Protein AF-A0AAU2CYE9-F1 (afdb_monomer)

Sequence (114 aa):
MYDAELMAVATGAAGTLVAAIATSGAERMRLKVAHFFRRATQDQQRAAAQAVDDTAARLTSPSPEAQALAATAWAQLIAQYFAEHRDAMSEVDELAVPAAPASKAWNQHNTASR

Radius of gyration: 16.29 Å; Cα contacts (8 Å, |Δi|>4): 94; chains: 1; bounding box: 56×28×44 Å

Foldseek 3Di:
DVLVVLLVLLLVLLLLLLVCCLVPPLPVLLVLQCVLCVVPDPVLNVLSNVLSVQSRVCSVVDDPVSSVVSSVSRSVSSSVVCVVVVVSSVVSCSSRDPPDPPDDDDPDPDDDDD

Secondary structure (DSSP, 8-state):
-HHHHHHHHHHHHHHHHHHHHHHH-HHHHHHHHHHHGGGS-HHHHHHHHHHHHHHHHHTTS--HHHHHHHHHHHHHHHHHHHHH-GGGGGGGGGTS-----S------------

Structure (mmCIF, N/CA/C/O backbone):
data_AF-A0AAU2CYE9-F1
#
_entry.id   AF-A0AAU2CYE9-F1
#
loop_
_atom_site.group_PDB
_atom_site.id
_atom_site.type_symbol
_atom_site.label_atom_id
_atom_site.label_alt_id
_atom_site.label_comp_id
_atom_site.label_asym_id
_atom_site.label_entity_id
_atom_site.label_seq_id
_atom_site.pdbx_PDB_ins_code
_atom_site.Cartn_x
_atom_site.Cartn_y
_atom_site.Cartn_z
_atom_site.occupancy
_atom_site.B_iso_or_equiv
_atom_site.auth_seq_id
_atom_site.auth_comp_id
_atom_site.auth_asym_id
_atom_site.auth_atom_id
_atom_site.pdbx_PDB_model_num
ATOM 1 N N . MET A 1 1 ? -3.907 -16.397 16.646 1.00 58.84 1 MET A N 1
ATOM 2 C CA . MET A 1 1 ? -4.134 -16.827 15.247 1.00 58.84 1 MET A CA 1
ATOM 3 C C . MET A 1 1 ? -4.455 -15.635 14.344 1.00 58.84 1 MET A C 1
ATOM 5 O O . MET A 1 1 ? -3.888 -15.573 13.266 1.00 58.84 1 MET A O 1
ATOM 9 N N . TYR A 1 2 ? -5.250 -14.662 14.813 1.00 64.19 2 TYR A N 1
ATOM 10 C CA . TYR A 1 2 ? -5.611 -13.450 14.060 1.00 64.19 2 TYR A CA 1
ATOM 11 C C . TYR A 1 2 ? -4.431 -12.582 13.576 1.00 64.19 2 TYR A C 1
ATOM 13 O O . TYR A 1 2 ? -4.428 -12.197 12.415 1.00 64.19 2 TYR A O 1
ATOM 21 N N . ASP A 1 3 ? -3.401 -12.333 14.394 1.00 79.38 3 ASP A N 1
ATOM 22 C CA . ASP A 1 3 ? -2.221 -11.564 13.944 1.00 79.38 3 ASP A CA 1
ATOM 23 C C . ASP A 1 3 ? -1.438 -12.240 12.812 1.00 79.38 3 ASP A C 1
ATOM 25 O O . ASP A 1 3 ? -0.919 -11.571 11.925 1.00 79.38 3 ASP A O 1
ATOM 29 N N . ALA A 1 4 ? -1.362 -13.573 12.817 1.00 82.31 4 ALA A N 1
ATOM 30 C CA . ALA A 1 4 ? -0.622 -14.318 11.801 1.00 82.31 4 ALA A CA 1
ATOM 31 C C . ALA A 1 4 ? -1.336 -14.291 10.442 1.00 82.31 4 ALA A C 1
ATOM 33 O O . ALA A 1 4 ? -0.685 -14.143 9.412 1.00 82.31 4 ALA A O 1
ATOM 34 N N . GLU A 1 5 ? -2.666 -14.401 10.444 1.00 85.00 5 GLU A N 1
ATOM 35 C CA . GLU A 1 5 ? -3.494 -14.267 9.241 1.00 85.00 5 GLU A CA 1
ATOM 36 C C . GLU A 1 5 ? -3.394 -12.852 8.664 1.00 85.00 5 GLU A C 1
ATOM 38 O O . GLU A 1 5 ? -3.110 -12.679 7.481 1.00 85.00 5 GLU A O 1
ATOM 43 N N . LEU A 1 6 ? -3.523 -11.842 9.524 1.00 85.19 6 LEU A N 1
ATOM 44 C CA . LEU A 1 6 ? -3.420 -10.440 9.142 1.00 85.19 6 LEU A CA 1
ATOM 45 C C . LEU A 1 6 ? -2.042 -10.121 8.544 1.00 85.19 6 LEU A C 1
ATOM 47 O O . LEU A 1 6 ? -1.960 -9.526 7.469 1.00 85.19 6 LEU A O 1
ATOM 51 N N . MET A 1 7 ? -0.959 -10.582 9.176 1.00 86.81 7 MET A N 1
ATOM 52 C CA . MET A 1 7 ? 0.398 -10.405 8.651 1.00 86.81 7 MET A CA 1
ATOM 53 C C . MET A 1 7 ? 0.633 -11.174 7.348 1.00 86.81 7 MET A C 1
ATOM 55 O O . MET A 1 7 ? 1.358 -10.681 6.484 1.00 86.81 7 MET A O 1
ATOM 59 N N . ALA A 1 8 ? 0.021 -12.346 7.157 1.00 88.12 8 ALA A N 1
ATOM 60 C CA . ALA A 1 8 ? 0.128 -13.094 5.906 1.00 88.12 8 ALA A CA 1
ATOM 61 C C . ALA A 1 8 ? -0.554 -12.351 4.745 1.00 88.12 8 ALA A C 1
ATOM 63 O O . ALA A 1 8 ? 0.062 -12.166 3.692 1.00 88.12 8 ALA A O 1
ATOM 64 N N . VAL A 1 9 ? -1.779 -11.858 4.961 1.00 86.31 9 VAL A N 1
ATOM 65 C CA . VAL A 1 9 ? -2.514 -11.046 3.975 1.00 86.31 9 VAL A CA 1
ATOM 66 C C . VAL A 1 9 ? -1.748 -9.758 3.666 1.00 86.31 9 VAL A C 1
ATOM 68 O O . VAL A 1 9 ? -1.511 -9.444 2.499 1.00 86.31 9 VAL A O 1
ATOM 71 N N . ALA A 1 10 ? -1.282 -9.046 4.697 1.00 88.31 10 ALA A N 1
ATOM 72 C CA . ALA A 1 10 ? -0.517 -7.814 4.532 1.00 88.31 10 ALA A CA 1
ATOM 73 C C . ALA A 1 10 ? 0.795 -8.035 3.760 1.00 88.31 10 ALA A C 1
ATOM 75 O O . ALA A 1 10 ? 1.150 -7.226 2.905 1.00 88.31 10 ALA A O 1
ATOM 76 N N . THR A 1 11 ? 1.491 -9.147 4.009 1.00 88.94 11 THR A N 1
ATOM 77 C CA . THR A 1 11 ? 2.740 -9.496 3.313 1.00 88.94 11 THR A CA 1
ATOM 78 C C . THR A 1 11 ? 2.505 -9.783 1.830 1.00 88.94 11 THR A C 1
ATOM 80 O O . THR A 1 11 ? 3.240 -9.276 0.979 1.00 88.94 11 THR A O 1
ATOM 83 N N . GLY A 1 12 ? 1.458 -10.549 1.498 1.00 88.06 12 GLY A N 1
ATOM 84 C CA . GLY A 1 12 ? 1.082 -10.819 0.106 1.00 88.06 12 GLY A CA 1
ATOM 85 C C . GLY A 1 12 ? 0.700 -9.544 -0.655 1.00 88.06 12 GLY A C 1
ATOM 86 O O . GLY A 1 12 ? 1.172 -9.304 -1.773 1.00 88.06 12 GLY A O 1
ATOM 87 N N . ALA A 1 13 ? -0.091 -8.682 -0.013 1.00 88.88 13 ALA A N 1
ATOM 88 C CA . ALA A 1 13 ? -0.494 -7.389 -0.558 1.00 88.88 13 ALA A CA 1
ATOM 89 C C . ALA A 1 13 ? 0.705 -6.462 -0.790 1.00 88.88 13 ALA A C 1
ATOM 91 O O . ALA A 1 13 ? 0.840 -5.863 -1.856 1.00 88.88 13 ALA A O 1
ATOM 92 N N . ALA A 1 14 ? 1.616 -6.392 0.181 1.00 90.00 14 ALA A N 1
ATOM 93 C CA . ALA A 1 14 ? 2.805 -5.558 0.117 1.00 90.00 14 ALA A CA 1
ATOM 94 C C . ALA A 1 14 ? 3.755 -5.951 -1.020 1.00 90.00 14 ALA A C 1
ATOM 96 O O . ALA A 1 14 ? 4.229 -5.082 -1.752 1.00 90.00 14 ALA A O 1
ATOM 97 N N . GLY A 1 15 ? 4.005 -7.250 -1.213 1.00 87.69 15 GLY A N 1
ATOM 98 C CA . GLY A 1 15 ? 4.821 -7.730 -2.333 1.00 87.69 15 GLY A CA 1
ATOM 99 C C . GLY A 1 15 ? 4.215 -7.350 -3.687 1.00 87.69 15 GLY A C 1
ATOM 100 O O . GLY A 1 15 ? 4.912 -6.845 -4.571 1.00 87.69 15 GLY A O 1
ATOM 101 N N . THR A 1 16 ? 2.896 -7.508 -3.819 1.00 88.81 16 THR A N 1
ATOM 102 C CA . THR A 1 16 ? 2.159 -7.128 -5.032 1.00 88.81 16 THR A CA 1
ATOM 103 C C . THR A 1 16 ? 2.217 -5.620 -5.279 1.00 88.81 16 THR A C 1
ATOM 105 O O . THR A 1 16 ? 2.433 -5.182 -6.409 1.00 88.81 16 THR A O 1
ATOM 108 N N . LEU A 1 17 ? 2.091 -4.816 -4.223 1.00 87.75 17 LEU A N 1
ATOM 109 C CA . LEU A 1 17 ? 2.154 -3.362 -4.295 1.00 87.75 17 LEU A CA 1
ATOM 110 C C . LEU A 1 17 ? 3.534 -2.865 -4.746 1.00 87.75 17 LEU A C 1
ATOM 112 O O . LEU A 1 17 ? 3.618 -2.034 -5.649 1.00 87.75 17 LEU A O 1
ATOM 116 N N . VAL A 1 18 ? 4.617 -3.409 -4.183 1.00 88.19 18 VAL A N 1
ATOM 117 C CA . VAL A 1 18 ? 5.994 -3.075 -4.591 1.00 88.19 18 VAL A CA 1
ATOM 118 C C . VAL A 1 18 ? 6.232 -3.422 -6.061 1.00 88.19 18 VAL A C 1
ATOM 120 O O . VAL A 1 18 ? 6.752 -2.593 -6.811 1.00 88.19 18 VAL A O 1
ATOM 123 N N . ALA A 1 19 ? 5.795 -4.604 -6.507 1.00 87.75 19 ALA A N 1
ATOM 124 C CA . ALA A 1 19 ? 5.889 -5.005 -7.911 1.00 87.75 19 ALA A CA 1
ATOM 125 C C . ALA A 1 19 ? 5.073 -4.081 -8.834 1.00 87.75 19 ALA A C 1
ATOM 127 O O . ALA A 1 19 ? 5.521 -3.697 -9.921 1.00 87.75 19 ALA A O 1
ATOM 128 N N . ALA A 1 20 ? 3.886 -3.669 -8.390 1.00 84.75 20 ALA A N 1
ATOM 129 C CA . ALA A 1 20 ? 3.037 -2.760 -9.138 1.00 84.75 20 ALA A CA 1
ATOM 130 C C . ALA A 1 20 ? 3.624 -1.339 -9.217 1.00 84.75 20 ALA A C 1
ATOM 132 O O . ALA A 1 20 ? 3.516 -0.719 -10.276 1.00 84.75 20 ALA A O 1
ATOM 133 N N . ILE A 1 21 ? 4.292 -0.842 -8.166 1.00 86.75 21 ILE A N 1
ATOM 134 C CA . ILE A 1 21 ? 5.043 0.429 -8.192 1.00 86.75 21 ILE A CA 1
ATOM 135 C C . ILE A 1 21 ? 6.202 0.341 -9.187 1.00 86.75 21 ILE A C 1
ATOM 137 O O . ILE A 1 21 ? 6.357 1.244 -10.009 1.00 86.75 21 ILE A O 1
ATOM 141 N N . ALA A 1 22 ? 6.961 -0.761 -9.167 1.00 84.31 22 ALA A N 1
ATOM 142 C CA . ALA A 1 22 ? 8.063 -0.994 -10.104 1.00 84.31 22 ALA A CA 1
ATOM 143 C C . ALA A 1 22 ? 7.601 -0.964 -11.571 1.00 84.31 22 ALA A C 1
ATOM 145 O O . ALA A 1 22 ? 8.314 -0.471 -12.440 1.00 84.31 22 ALA A O 1
ATOM 146 N N . THR A 1 23 ? 6.397 -1.476 -11.838 1.00 83.81 23 THR A N 1
ATOM 147 C CA . THR A 1 23 ? 5.858 -1.618 -13.199 1.00 83.81 23 THR A CA 1
ATOM 148 C C . THR A 1 23 ? 5.107 -0.373 -13.680 1.00 83.81 23 THR A C 1
ATOM 150 O O . THR A 1 23 ? 5.182 -0.007 -14.850 1.00 83.81 23 THR A O 1
ATOM 153 N N . SER A 1 24 ? 4.344 0.270 -12.794 1.00 76.81 24 SER A N 1
ATOM 154 C CA . SER A 1 24 ? 3.365 1.311 -13.153 1.00 76.81 24 SER A CA 1
ATOM 155 C C . SER A 1 24 ? 3.849 2.734 -12.873 1.00 76.81 24 SER A C 1
ATOM 157 O O . SER A 1 24 ? 3.229 3.688 -13.347 1.00 76.81 2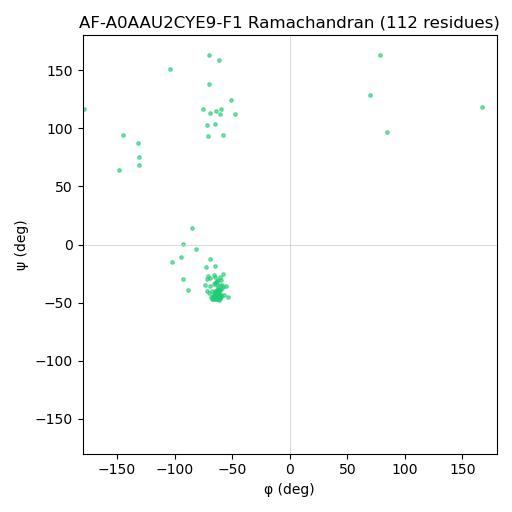4 SER A O 1
ATOM 159 N N . GLY A 1 25 ? 4.918 2.879 -12.083 1.00 76.81 25 GLY A N 1
ATOM 160 C CA . GLY A 1 25 ? 5.412 4.156 -11.578 1.00 76.81 25 GLY A CA 1
ATOM 161 C C . GLY A 1 25 ? 4.616 4.702 -10.383 1.00 76.81 25 GLY A C 1
ATOM 162 O O . GLY A 1 25 ? 3.483 4.296 -10.112 1.00 76.81 25 GLY A O 1
ATOM 163 N N . ALA A 1 26 ? 5.226 5.657 -9.672 1.00 80.25 26 ALA A N 1
ATOM 164 C CA . ALA A 1 26 ? 4.696 6.243 -8.436 1.00 80.25 26 ALA A CA 1
ATOM 165 C C . ALA A 1 26 ? 3.328 6.914 -8.621 1.00 80.25 26 ALA A C 1
ATOM 167 O O . ALA A 1 26 ? 2.414 6.691 -7.835 1.00 80.25 26 ALA A O 1
ATOM 168 N N . GLU A 1 27 ? 3.163 7.701 -9.687 1.00 79.31 27 GLU A N 1
ATOM 169 C CA . GLU A 1 27 ? 1.996 8.574 -9.858 1.00 79.31 27 GLU A CA 1
ATOM 170 C C . GLU A 1 27 ? 0.678 7.799 -9.941 1.00 79.31 27 GLU A C 1
ATOM 172 O O . GLU A 1 27 ? -0.282 8.095 -9.230 1.00 79.31 27 GLU A O 1
ATOM 177 N N . ARG A 1 28 ? 0.642 6.736 -10.754 1.00 81.50 28 ARG A N 1
ATOM 178 C CA . ARG A 1 28 ? -0.540 5.872 -10.847 1.00 81.50 28 ARG A CA 1
ATOM 179 C C . ARG A 1 28 ? -0.806 5.151 -9.526 1.00 81.50 28 ARG A C 1
ATOM 181 O O . ARG A 1 28 ? -1.965 4.914 -9.187 1.00 81.50 28 ARG A O 1
ATOM 188 N N . MET A 1 29 ? 0.249 4.812 -8.784 1.00 86.00 29 MET A N 1
ATOM 189 C CA . MET A 1 29 ? 0.095 4.130 -7.507 1.00 86.00 29 MET A CA 1
ATOM 190 C C . MET A 1 29 ? -0.422 5.049 -6.398 1.00 86.00 29 MET A C 1
ATOM 192 O O . MET A 1 29 ? -1.235 4.604 -5.592 1.00 86.00 29 MET A O 1
ATOM 196 N N . ARG A 1 30 ? -0.036 6.330 -6.380 1.00 85.38 30 ARG A N 1
ATOM 197 C CA . ARG A 1 30 ? -0.518 7.305 -5.386 1.00 85.38 30 ARG A CA 1
ATOM 198 C C . ARG A 1 30 ? -2.042 7.364 -5.336 1.00 85.38 30 ARG A C 1
ATOM 200 O O . ARG A 1 30 ? -2.612 7.309 -4.253 1.00 85.38 30 ARG A O 1
ATOM 207 N N . LEU A 1 31 ? -2.705 7.406 -6.496 1.00 85.31 31 LEU A N 1
ATOM 208 C CA . LEU A 1 31 ? -4.171 7.441 -6.573 1.00 85.31 31 LEU A CA 1
ATOM 209 C C . LEU A 1 31 ? -4.818 6.171 -6.000 1.00 85.31 31 LEU A C 1
ATOM 211 O O . LEU A 1 31 ? -5.809 6.254 -5.278 1.00 85.31 31 LEU A O 1
ATOM 215 N N . LYS A 1 32 ? -4.243 4.998 -6.288 1.00 84.94 32 LYS A N 1
ATOM 216 C CA . LYS A 1 32 ? -4.733 3.716 -5.762 1.00 84.94 32 LYS A CA 1
ATOM 217 C C . LYS A 1 32 ? -4.533 3.594 -4.256 1.00 84.94 32 LYS A C 1
ATOM 219 O O . LYS A 1 32 ? -5.458 3.220 -3.545 1.00 84.94 32 LYS A O 1
ATOM 224 N N . VAL A 1 33 ? -3.344 3.937 -3.771 1.00 87.44 33 VAL A N 1
ATOM 225 C CA . VAL A 1 33 ? -3.028 3.911 -2.340 1.00 87.44 33 VAL A CA 1
ATOM 226 C C . VAL A 1 33 ? -3.915 4.899 -1.584 1.00 87.44 33 VAL A C 1
ATOM 228 O O . VAL A 1 33 ? -4.494 4.531 -0.568 1.00 87.44 33 VAL A O 1
ATOM 231 N N . ALA A 1 34 ? -4.122 6.111 -2.104 1.00 87.38 34 ALA A N 1
ATOM 232 C CA . ALA A 1 34 ? -5.048 7.070 -1.504 1.00 87.38 34 ALA A CA 1
ATOM 233 C C . ALA A 1 34 ? -6.488 6.531 -1.436 1.00 87.38 34 ALA A C 1
ATOM 235 O O . ALA A 1 34 ? -7.182 6.753 -0.446 1.00 87.38 34 ALA A O 1
ATOM 236 N N . HIS A 1 35 ? -6.933 5.794 -2.460 1.00 86.69 35 HIS A N 1
ATOM 237 C CA . HIS A 1 35 ? -8.247 5.154 -2.456 1.00 86.69 35 HIS A CA 1
ATOM 238 C C . HIS A 1 35 ? -8.359 4.047 -1.401 1.00 86.69 35 HIS A C 1
ATOM 240 O O . HIS A 1 35 ? -9.341 4.015 -0.660 1.00 86.69 35 HIS A O 1
ATOM 246 N N . PHE A 1 36 ? -7.351 3.179 -1.302 1.00 86.56 36 PHE A N 1
ATOM 247 C CA . PHE A 1 36 ? -7.331 2.073 -0.344 1.00 86.56 36 PHE A CA 1
ATOM 248 C C . PHE A 1 36 ? -7.280 2.570 1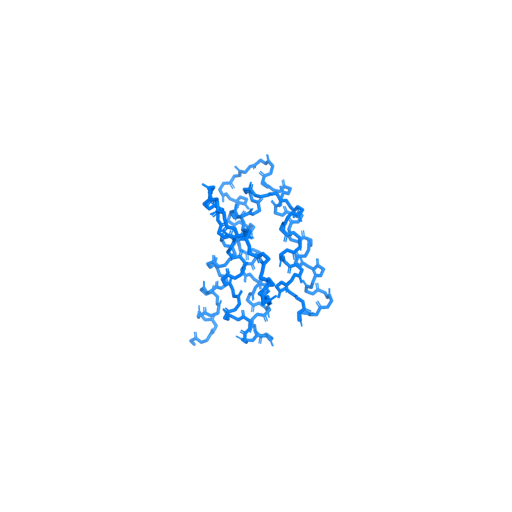.108 1.00 86.56 36 PHE A C 1
ATOM 250 O O . PHE A 1 36 ? -8.050 2.124 1.953 1.00 86.56 36 PHE A O 1
ATOM 257 N N . PHE A 1 37 ? -6.439 3.570 1.389 1.00 87.12 37 PHE A N 1
ATOM 258 C CA . PHE A 1 37 ? -6.310 4.188 2.712 1.00 87.12 37 PHE A CA 1
ATOM 259 C C . PHE A 1 37 ? -7.346 5.304 2.965 1.00 87.12 37 PHE A C 1
ATOM 261 O O . PHE A 1 37 ? -7.211 6.060 3.926 1.00 87.12 37 PHE A O 1
ATOM 268 N N . ARG A 1 38 ? -8.417 5.427 2.160 1.00 88.50 38 ARG A N 1
ATOM 269 C CA . ARG A 1 38 ? -9.407 6.523 2.294 1.00 88.50 38 ARG A CA 1
ATOM 270 C C . ARG A 1 38 ? -10.085 6.587 3.667 1.00 88.50 38 ARG A C 1
ATOM 272 O O . ARG A 1 38 ? -10.566 7.644 4.061 1.00 88.50 38 ARG A O 1
ATOM 279 N N . ARG A 1 39 ? -10.151 5.451 4.371 1.00 87.50 39 ARG A N 1
ATOM 280 C CA . ARG A 1 39 ? -10.754 5.318 5.709 1.00 87.50 39 ARG A CA 1
ATOM 281 C C . ARG A 1 39 ? -9.735 5.446 6.841 1.00 87.50 39 ARG A C 1
ATOM 283 O O . ARG A 1 39 ? -10.150 5.557 7.989 1.00 87.50 39 ARG A O 1
ATOM 290 N N . ALA A 1 40 ? -8.446 5.430 6.506 1.00 87.75 40 ALA A N 1
ATOM 291 C CA . ALA A 1 40 ? -7.349 5.524 7.453 1.00 87.75 40 ALA A CA 1
ATOM 292 C C . ALA A 1 40 ? -7.257 6.930 8.063 1.00 87.75 40 ALA A C 1
ATOM 294 O O . ALA A 1 40 ? -7.776 7.909 7.517 1.00 87.75 40 ALA A O 1
ATOM 295 N N . THR A 1 41 ? -6.541 7.040 9.177 1.00 88.56 41 THR A N 1
ATOM 296 C CA . THR A 1 41 ? -6.207 8.332 9.787 1.00 88.56 41 THR A CA 1
ATOM 297 C C . THR A 1 41 ? -5.360 9.195 8.846 1.00 88.56 41 THR A C 1
ATOM 299 O O . THR A 1 41 ? -4.679 8.696 7.946 1.00 88.56 41 THR A O 1
ATOM 302 N N . GLN A 1 42 ? -5.356 10.513 9.065 1.00 86.81 42 GLN A N 1
ATOM 303 C CA . GLN A 1 42 ? -4.579 11.438 8.232 1.00 86.81 42 GLN A CA 1
ATOM 304 C C . GLN A 1 42 ? -3.074 11.111 8.243 1.00 86.81 42 GLN A C 1
ATOM 306 O O . GLN A 1 42 ? -2.404 11.252 7.219 1.00 86.81 42 GLN A O 1
ATOM 311 N N . ASP A 1 43 ? -2.551 10.638 9.376 1.00 87.44 43 ASP A N 1
ATOM 312 C CA . ASP A 1 43 ? -1.150 10.235 9.505 1.00 87.44 43 ASP A CA 1
ATOM 313 C C . ASP A 1 43 ? -0.854 8.952 8.722 1.00 87.44 43 ASP A C 1
ATOM 315 O O . ASP A 1 43 ? 0.139 8.901 7.998 1.00 87.44 43 ASP A O 1
ATOM 319 N N . GLN A 1 44 ? -1.743 7.953 8.768 1.00 84.38 44 GLN A N 1
ATOM 320 C CA . GLN A 1 44 ? -1.621 6.739 7.951 1.00 84.38 44 GLN A CA 1
ATOM 321 C C . GLN A 1 44 ? -1.714 7.049 6.451 1.00 84.38 44 GLN A C 1
ATOM 323 O O . GLN A 1 44 ? -0.936 6.512 5.667 1.00 84.38 44 GLN A O 1
ATOM 328 N N . GLN A 1 45 ? -2.611 7.951 6.038 1.00 86.69 45 GLN A N 1
ATOM 329 C CA . GLN A 1 45 ? -2.713 8.387 4.640 1.00 86.69 45 GLN A CA 1
ATOM 330 C C . GLN A 1 45 ? -1.429 9.074 4.161 1.00 86.69 45 GLN A C 1
ATOM 332 O O . GLN A 1 45 ? -0.942 8.782 3.067 1.00 86.69 45 GLN A O 1
ATOM 337 N N . ARG A 1 46 ? -0.847 9.956 4.985 1.00 88.25 46 ARG A N 1
ATOM 338 C CA . ARG A 1 46 ? 0.445 10.595 4.689 1.00 88.25 46 ARG A CA 1
ATOM 339 C C . ARG A 1 46 ? 1.582 9.580 4.635 1.00 88.25 46 ARG A C 1
ATOM 341 O O . ARG A 1 46 ? 2.380 9.631 3.704 1.00 88.25 46 ARG A O 1
ATOM 348 N 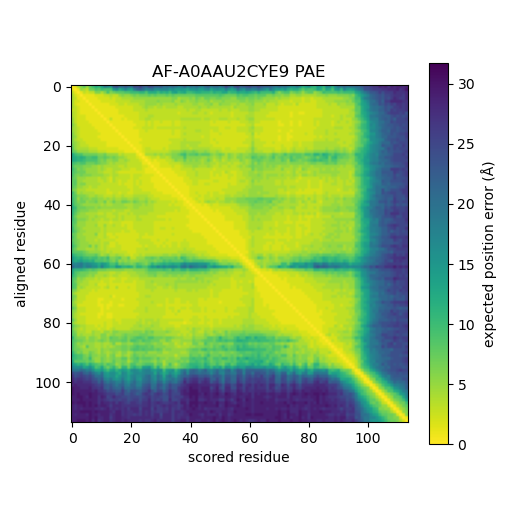N . ALA A 1 47 ? 1.639 8.653 5.590 1.00 89.88 47 ALA A N 1
ATOM 349 C CA . ALA A 1 47 ? 2.651 7.603 5.628 1.00 89.88 47 ALA A CA 1
ATOM 350 C C . ALA A 1 47 ? 2.572 6.698 4.391 1.00 89.88 47 ALA A C 1
ATOM 352 O O . ALA A 1 47 ? 3.595 6.409 3.776 1.00 89.88 47 ALA A O 1
ATOM 353 N N . ALA A 1 48 ? 1.363 6.314 3.976 1.00 87.88 48 ALA A N 1
ATOM 354 C CA . ALA A 1 48 ? 1.148 5.517 2.777 1.00 87.88 48 ALA A CA 1
ATOM 355 C C . ALA A 1 48 ? 1.555 6.277 1.500 1.00 87.88 48 ALA A C 1
ATOM 357 O O . ALA A 1 48 ? 2.212 5.706 0.632 1.00 87.88 48 ALA A O 1
ATOM 358 N N . ALA A 1 49 ? 1.236 7.572 1.391 1.00 88.12 49 ALA A N 1
ATOM 359 C CA . ALA A 1 49 ? 1.674 8.398 0.264 1.00 88.12 49 ALA A CA 1
ATOM 360 C C . ALA A 1 49 ? 3.208 8.528 0.201 1.00 88.12 49 ALA A C 1
ATOM 362 O O . ALA A 1 49 ? 3.795 8.315 -0.859 1.00 88.12 49 ALA A O 1
ATOM 363 N N . GLN A 1 50 ? 3.863 8.791 1.337 1.00 89.56 50 GLN A N 1
ATOM 364 C CA . GLN A 1 50 ? 5.325 8.855 1.421 1.00 89.56 50 GLN A CA 1
ATOM 365 C C . GLN A 1 50 ? 5.974 7.508 1.070 1.00 89.56 50 GLN A C 1
ATOM 367 O O . GLN A 1 50 ? 6.971 7.464 0.353 1.00 89.56 50 GLN A O 1
ATOM 372 N N . ALA A 1 51 ? 5.380 6.397 1.509 1.00 89.94 51 ALA A N 1
ATOM 373 C CA . ALA A 1 51 ? 5.884 5.061 1.216 1.00 89.94 51 ALA A CA 1
ATOM 374 C C . ALA A 1 51 ? 5.867 4.737 -0.288 1.00 89.94 51 ALA A C 1
ATOM 376 O O . ALA A 1 51 ? 6.753 4.016 -0.757 1.00 89.94 51 ALA A O 1
ATOM 377 N N . VAL A 1 52 ? 4.916 5.275 -1.066 1.00 89.62 52 VAL A N 1
ATOM 378 C CA . VAL A 1 52 ? 4.919 5.140 -2.537 1.00 89.62 52 VAL A CA 1
ATOM 379 C C . VAL A 1 52 ? 6.150 5.815 -3.131 1.00 89.62 52 VAL A C 1
ATOM 381 O O . VAL A 1 52 ? 6.831 5.219 -3.967 1.00 89.62 52 VAL A O 1
ATOM 384 N N . ASP A 1 53 ? 6.45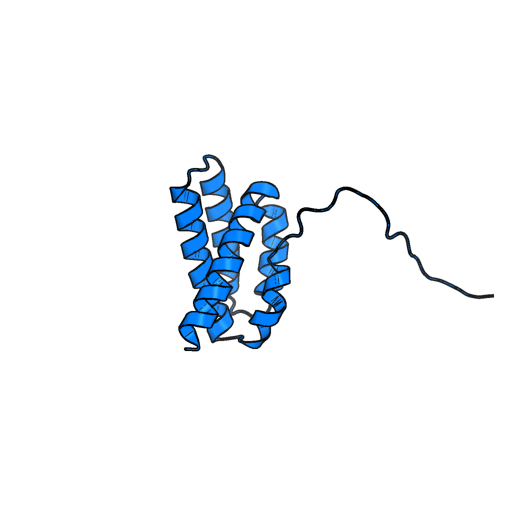9 7.021 -2.667 1.00 89.50 53 ASP A N 1
ATOM 385 C CA . ASP A 1 53 ? 7.562 7.836 -3.176 1.00 89.50 53 ASP A CA 1
ATOM 386 C C . ASP A 1 53 ? 8.915 7.226 -2.820 1.00 89.50 53 ASP A C 1
ATOM 388 O O . ASP A 1 53 ? 9.772 7.060 -3.690 1.00 89.50 53 ASP A O 1
ATOM 392 N N . ASP A 1 54 ? 9.068 6.792 -1.571 1.00 89.31 54 ASP A N 1
ATOM 393 C CA . ASP A 1 54 ? 10.268 6.112 -1.090 1.00 89.31 54 ASP A CA 1
ATOM 394 C C . ASP A 1 54 ? 10.494 4.790 -1.832 1.00 89.31 54 ASP A C 1
ATOM 396 O O . ASP A 1 54 ? 11.621 4.457 -2.209 1.00 89.31 54 ASP A O 1
ATOM 400 N N . THR A 1 55 ? 9.421 4.031 -2.074 1.00 88.19 55 THR A N 1
ATOM 401 C CA . THR A 1 55 ? 9.491 2.774 -2.829 1.00 88.19 55 THR A CA 1
ATOM 402 C C . THR A 1 55 ? 9.900 3.046 -4.271 1.00 88.19 55 THR A C 1
ATOM 404 O O . THR A 1 55 ? 10.819 2.405 -4.774 1.00 88.19 55 THR A O 1
ATOM 407 N N . ALA A 1 56 ? 9.286 4.027 -4.932 1.00 87.38 56 ALA A N 1
ATOM 408 C CA . ALA A 1 56 ? 9.642 4.394 -6.296 1.00 87.38 56 ALA A CA 1
ATOM 409 C C . ALA A 1 56 ? 11.097 4.874 -6.407 1.00 87.38 56 ALA A C 1
ATOM 411 O O . ALA A 1 56 ? 11.803 4.452 -7.320 1.00 87.38 56 ALA A O 1
ATOM 412 N N . ALA A 1 57 ? 11.570 5.683 -5.453 1.00 86.75 57 ALA A N 1
ATOM 413 C CA . ALA A 1 57 ? 12.958 6.131 -5.394 1.00 86.75 57 ALA A CA 1
ATOM 414 C C . ALA A 1 57 ? 13.929 4.949 -5.253 1.00 86.75 57 ALA A C 1
ATOM 416 O O . ALA A 1 57 ? 14.896 4.854 -6.006 1.00 86.75 57 ALA A O 1
ATOM 417 N N . ARG A 1 58 ? 13.646 3.996 -4.355 1.00 84.06 58 ARG A N 1
ATOM 418 C CA . ARG A 1 58 ? 14.467 2.783 -4.170 1.00 84.06 58 ARG A CA 1
ATOM 419 C C . ARG A 1 58 ? 14.480 1.876 -5.401 1.00 84.06 58 ARG A C 1
ATOM 421 O O . ARG A 1 58 ? 15.485 1.230 -5.677 1.00 84.06 58 ARG A O 1
ATOM 428 N N . LEU A 1 59 ? 13.385 1.840 -6.156 1.00 79.19 59 LEU A N 1
ATOM 429 C CA . LEU A 1 59 ? 13.253 1.013 -7.355 1.00 79.19 59 LEU A CA 1
ATOM 430 C C . LEU A 1 59 ? 13.895 1.626 -8.608 1.00 79.19 59 LEU A C 1
ATOM 432 O O . LEU A 1 59 ? 13.946 0.951 -9.632 1.00 79.19 59 LEU A O 1
ATOM 436 N N . THR A 1 60 ? 14.434 2.850 -8.542 1.00 76.81 60 THR A N 1
ATOM 437 C CA . THR A 1 60 ? 15.244 3.420 -9.640 1.00 76.81 60 THR A CA 1
ATOM 438 C C . THR A 1 60 ? 16.565 2.672 -9.856 1.00 76.81 60 THR A C 1
ATOM 440 O O . THR A 1 60 ? 17.071 2.635 -10.975 1.00 76.81 60 THR A O 1
ATOM 443 N N . SER A 1 61 ? 17.090 2.019 -8.814 1.00 70.94 61 SER A N 1
ATOM 444 C CA . SER A 1 61 ? 18.204 1.068 -8.888 1.00 70.94 61 SER A CA 1
ATOM 445 C C . SER A 1 61 ? 17.812 -0.209 -8.136 1.00 70.94 61 SER A C 1
ATOM 447 O O . SER A 1 61 ? 18.242 -0.421 -6.998 1.00 70.94 61 SER A O 1
ATOM 449 N N . PRO A 1 62 ? 16.941 -1.044 -8.728 1.00 69.31 62 PRO A N 1
ATOM 450 C CA . PRO A 1 62 ? 16.264 -2.111 -8.008 1.00 69.31 62 PRO A CA 1
ATOM 451 C C . PRO A 1 62 ? 17.254 -3.213 -7.618 1.00 69.31 62 PRO A C 1
ATOM 453 O O . PRO A 1 62 ? 17.767 -3.934 -8.472 1.00 69.31 62 PRO A O 1
ATOM 456 N N . SER A 1 63 ? 17.485 -3.375 -6.313 1.00 83.56 63 SER A N 1
ATOM 457 C CA . SER A 1 63 ? 18.121 -4.566 -5.747 1.00 83.56 63 SER A CA 1
ATOM 458 C C . SER A 1 63 ? 17.066 -5.461 -5.081 1.00 83.56 63 SER A C 1
ATOM 460 O O . SER A 1 63 ? 16.052 -4.952 -4.587 1.00 83.56 63 SER A O 1
ATOM 462 N N . PRO A 1 64 ? 17.280 -6.789 -5.024 1.00 82.69 64 PRO A N 1
ATOM 463 C CA . PRO A 1 64 ? 16.386 -7.696 -4.300 1.00 82.69 64 PRO A CA 1
ATOM 464 C C . PRO A 1 64 ? 16.204 -7.295 -2.828 1.00 82.69 64 PRO A C 1
ATOM 466 O O . PRO A 1 64 ? 15.110 -7.394 -2.281 1.00 82.69 64 PRO A O 1
ATOM 469 N N . GLU A 1 65 ? 17.261 -6.772 -2.206 1.00 86.81 65 GLU A N 1
ATOM 470 C CA . GLU A 1 65 ? 17.232 -6.257 -0.837 1.00 86.81 65 GLU A CA 1
ATOM 471 C C . GLU A 1 65 ? 16.343 -5.012 -0.709 1.00 86.81 65 GLU A C 1
ATOM 473 O O . GLU A 1 65 ? 15.498 -4.942 0.183 1.00 86.81 65 GLU A O 1
ATOM 478 N N . ALA A 1 66 ? 16.458 -4.055 -1.636 1.00 84.44 66 ALA A N 1
ATOM 479 C CA . ALA A 1 66 ? 15.624 -2.855 -1.642 1.00 84.44 66 ALA A CA 1
ATOM 480 C C . ALA A 1 66 ? 14.134 -3.193 -1.825 1.00 84.44 66 ALA A C 1
ATOM 482 O O . ALA A 1 66 ? 13.279 -2.579 -1.183 1.00 84.44 66 ALA A O 1
ATOM 483 N N . GLN A 1 67 ? 13.825 -4.196 -2.653 1.00 85.12 67 GLN A N 1
ATOM 484 C CA . GLN A 1 67 ? 12.464 -4.708 -2.833 1.00 85.12 67 GLN A CA 1
ATOM 485 C C . GLN A 1 67 ? 11.934 -5.379 -1.562 1.00 85.12 67 GLN A C 1
ATOM 487 O O . GLN A 1 67 ? 10.809 -5.098 -1.152 1.00 85.12 67 GLN A O 1
ATOM 492 N N . ALA A 1 68 ? 12.743 -6.215 -0.904 1.00 87.31 68 ALA A N 1
ATOM 493 C CA . ALA A 1 68 ? 12.360 -6.884 0.339 1.00 87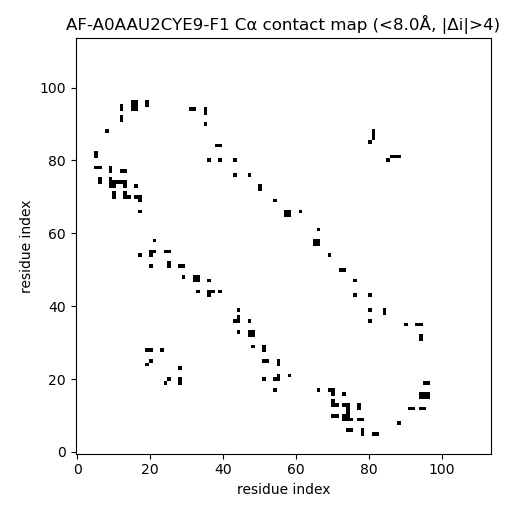.31 68 ALA A CA 1
ATOM 494 C C . ALA A 1 68 ? 12.119 -5.889 1.488 1.00 87.31 68 ALA A C 1
ATOM 496 O O . ALA A 1 68 ? 11.140 -6.013 2.229 1.00 87.31 68 ALA A O 1
ATOM 497 N N . LEU A 1 69 ? 12.964 -4.860 1.609 1.00 87.94 69 LEU A N 1
ATOM 498 C CA . LEU A 1 69 ? 12.794 -3.788 2.594 1.00 87.94 69 LEU A CA 1
ATOM 499 C C . LEU A 1 69 ? 11.536 -2.956 2.322 1.00 87.94 69 LEU A C 1
ATOM 501 O O . LEU A 1 69 ? 10.793 -2.646 3.253 1.00 87.94 69 LEU A O 1
ATOM 505 N N . ALA A 1 70 ? 11.265 -2.622 1.056 1.00 89.00 70 ALA A N 1
ATOM 506 C CA . ALA A 1 70 ? 10.034 -1.935 0.677 1.00 89.00 70 ALA A CA 1
ATOM 507 C C . ALA A 1 70 ? 8.796 -2.791 0.991 1.00 89.00 70 ALA A C 1
ATOM 509 O O . ALA A 1 70 ? 7.850 -2.293 1.598 1.00 89.00 70 ALA A O 1
ATOM 510 N N . ALA A 1 71 ? 8.821 -4.084 0.659 1.00 90.06 71 ALA A N 1
ATOM 511 C CA . ALA A 1 71 ? 7.714 -4.996 0.941 1.00 90.06 71 ALA A CA 1
ATOM 512 C C . ALA A 1 71 ? 7.478 -5.148 2.451 1.00 90.06 71 ALA A C 1
ATOM 514 O O . ALA A 1 71 ? 6.338 -5.142 2.900 1.00 90.06 71 ALA A O 1
ATOM 515 N N . THR A 1 72 ? 8.542 -5.201 3.253 1.00 90.62 72 THR A N 1
ATOM 516 C CA . THR A 1 72 ? 8.425 -5.266 4.717 1.00 90.62 72 THR A CA 1
ATOM 517 C C . THR A 1 72 ? 7.770 -4.005 5.288 1.00 90.62 72 THR A C 1
ATOM 519 O O . THR A 1 72 ? 6.850 -4.107 6.098 1.00 90.62 72 THR A O 1
ATOM 522 N N . ALA A 1 73 ? 8.188 -2.816 4.837 1.00 90.31 73 ALA A N 1
ATOM 523 C CA . ALA A 1 73 ? 7.596 -1.552 5.281 1.00 90.31 73 ALA A CA 1
ATOM 524 C C . ALA A 1 73 ? 6.105 -1.455 4.911 1.00 90.31 73 ALA A C 1
ATOM 526 O O . ALA A 1 73 ? 5.273 -1.070 5.734 1.00 90.31 73 ALA A O 1
ATOM 527 N N . TRP A 1 74 ? 5.750 -1.872 3.695 1.00 92.56 74 TRP A N 1
ATOM 528 C CA . TRP A 1 74 ? 4.359 -1.924 3.252 1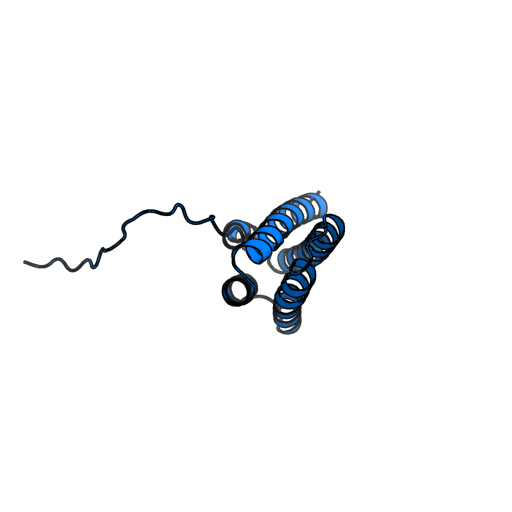.00 92.56 74 TRP A CA 1
ATOM 529 C C . TRP A 1 74 ? 3.523 -2.936 4.032 1.00 92.56 74 TRP A C 1
ATOM 531 O O . TRP A 1 74 ? 2.390 -2.625 4.392 1.00 92.56 74 TRP A O 1
ATOM 541 N N . ALA A 1 75 ? 4.074 -4.110 4.345 1.00 91.56 75 ALA A N 1
ATOM 542 C CA . ALA A 1 75 ? 3.375 -5.119 5.134 1.00 91.5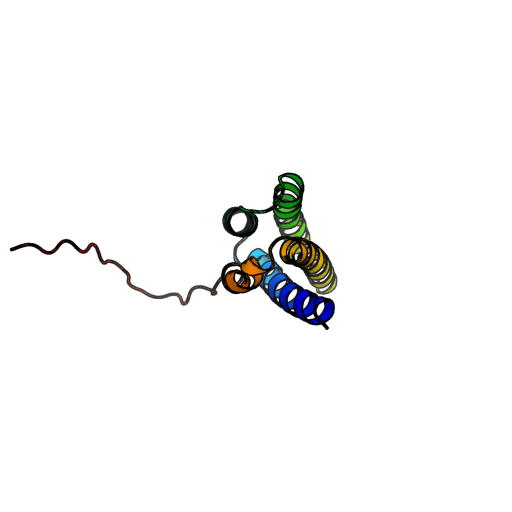6 75 ALA A CA 1
ATOM 543 C C . ALA A 1 75 ? 3.016 -4.578 6.524 1.00 91.56 75 ALA A C 1
ATOM 545 O O . ALA A 1 75 ? 1.906 -4.797 6.996 1.00 91.56 75 ALA A O 1
ATOM 546 N N . GLN A 1 76 ? 3.908 -3.805 7.150 1.00 90.12 76 GLN A N 1
ATOM 547 C CA . GLN A 1 76 ? 3.625 -3.163 8.435 1.00 90.12 76 GLN A CA 1
ATOM 548 C C . GLN A 1 76 ? 2.518 -2.107 8.334 1.00 90.12 76 GLN A C 1
ATOM 550 O O . GLN A 1 76 ? 1.612 -2.107 9.164 1.00 90.12 76 GLN A O 1
ATOM 555 N N . LEU A 1 77 ? 2.551 -1.242 7.315 1.00 89.50 77 LEU A N 1
ATOM 556 C CA . LEU A 1 77 ? 1.518 -0.216 7.110 1.00 89.50 77 LEU A CA 1
ATOM 557 C C . LEU A 1 77 ? 0.137 -0.830 6.841 1.00 89.50 77 LEU A C 1
ATOM 559 O O . LEU A 1 77 ? -0.860 -0.399 7.416 1.00 89.50 77 LEU A O 1
ATOM 563 N N . ILE A 1 78 ? 0.079 -1.861 5.995 1.00 90.19 78 ILE A N 1
ATOM 564 C CA . ILE A 1 78 ? -1.164 -2.568 5.668 1.00 90.19 78 ILE A CA 1
ATOM 565 C C . ILE A 1 78 ? -1.684 -3.333 6.892 1.00 90.19 78 ILE A C 1
ATOM 567 O O . ILE A 1 78 ? -2.880 -3.307 7.170 1.00 90.19 78 ILE A O 1
ATOM 571 N N . ALA A 1 79 ? -0.796 -3.961 7.665 1.00 89.62 79 ALA A N 1
ATOM 572 C CA . ALA A 1 79 ? -1.180 -4.654 8.887 1.00 89.62 79 ALA A CA 1
ATOM 573 C C . ALA A 1 79 ? -1.766 -3.700 9.942 1.00 89.62 79 ALA A C 1
ATOM 575 O O . ALA A 1 79 ? -2.813 -3.985 10.521 1.00 89.62 79 ALA A O 1
ATOM 576 N N . GLN A 1 80 ? -1.133 -2.543 10.154 1.00 89.19 80 GLN A N 1
ATOM 577 C CA . GLN A 1 80 ? -1.658 -1.507 11.050 1.00 89.19 80 GLN A CA 1
ATOM 578 C C . GLN A 1 80 ? -3.039 -1.027 10.596 1.00 89.19 80 GLN A C 1
ATOM 580 O O . GLN A 1 80 ? -3.956 -0.930 11.408 1.00 89.19 80 GLN A O 1
ATOM 585 N N . TYR A 1 81 ? -3.216 -0.814 9.291 1.00 88.62 81 TYR A N 1
ATOM 586 C CA . TYR A 1 81 ? -4.510 -0.438 8.734 1.00 88.62 81 TYR A CA 1
ATOM 587 C C . TYR A 1 81 ? -5.583 -1.51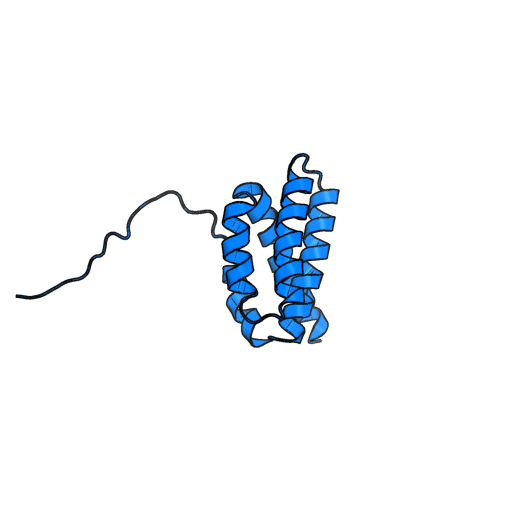3 8.962 1.00 88.62 81 TYR A C 1
ATOM 589 O O . TYR A 1 81 ? -6.690 -1.190 9.380 1.00 88.62 81 TYR A O 1
ATOM 597 N N . PHE A 1 82 ? -5.266 -2.798 8.776 1.00 89.00 82 PHE A N 1
ATOM 598 C CA . PHE A 1 82 ? -6.215 -3.889 9.032 1.00 89.00 82 PHE A CA 1
ATOM 599 C C . PHE A 1 82 ? -6.546 -4.099 10.506 1.00 89.00 82 PHE A C 1
ATOM 601 O O . PHE A 1 82 ? -7.650 -4.553 10.814 1.00 89.00 82 PHE A O 1
ATOM 608 N N . ALA A 1 83 ? -5.629 -3.773 11.417 1.00 88.12 83 ALA A N 1
ATOM 609 C CA . ALA A 1 83 ? -5.915 -3.825 12.846 1.00 88.12 83 ALA A CA 1
ATOM 610 C C . ALA A 1 83 ? -7.062 -2.866 13.219 1.00 88.12 83 ALA A C 1
ATOM 612 O O . ALA A 1 83 ? -7.889 -3.195 14.070 1.00 88.12 83 ALA A O 1
ATOM 613 N N . GLU A 1 84 ? -7.147 -1.721 12.537 1.00 86.62 84 GLU A N 1
ATOM 614 C CA . GLU A 1 84 ? -8.175 -0.694 12.742 1.00 86.62 84 GLU A CA 1
ATOM 615 C C . GLU A 1 84 ? -9.397 -0.870 11.818 1.00 86.62 84 GLU A C 1
ATOM 617 O O . GLU A 1 84 ? -10.522 -0.545 12.201 1.00 86.62 84 GLU A O 1
ATOM 622 N N . HIS A 1 85 ? -9.205 -1.441 10.626 1.00 86.69 85 HIS A N 1
ATOM 623 C CA . HIS A 1 85 ? -10.218 -1.585 9.576 1.00 86.69 85 HIS A CA 1
ATOM 624 C C . HIS A 1 85 ? -10.265 -3.016 9.034 1.00 86.69 85 HIS A C 1
ATOM 626 O O . HIS A 1 85 ? -9.899 -3.291 7.890 1.00 86.69 85 HIS A O 1
ATOM 632 N N . ARG A 1 86 ? -10.713 -3.966 9.861 1.00 80.06 86 ARG A N 1
ATOM 633 C CA . ARG A 1 86 ? -10.734 -5.390 9.478 1.00 80.06 86 ARG A CA 1
ATOM 634 C C . ARG A 1 86 ? -11.590 -5.706 8.253 1.00 80.06 86 ARG A C 1
ATOM 636 O O . ARG A 1 86 ? -11.307 -6.672 7.553 1.00 80.06 86 ARG A O 1
ATOM 643 N N . ASP A 1 87 ? -12.619 -4.916 7.982 1.00 80.00 87 ASP A N 1
ATOM 644 C CA . ASP A 1 87 ? -13.446 -5.046 6.783 1.00 80.00 87 ASP A CA 1
ATOM 645 C C . ASP A 1 87 ? -12.664 -4.755 5.492 1.00 80.00 87 ASP A C 1
ATOM 647 O O . ASP A 1 87 ? -12.919 -5.384 4.462 1.00 80.00 87 ASP A O 1
ATOM 651 N N . ALA A 1 88 ? -11.631 -3.913 5.568 1.00 80.50 88 ALA A N 1
ATOM 652 C CA . ALA A 1 88 ? -10.771 -3.595 4.434 1.00 80.50 88 ALA A CA 1
ATOM 653 C C . ALA A 1 88 ? -9.886 -4.770 3.976 1.00 80.50 88 ALA A C 1
ATOM 655 O O . ALA A 1 88 ? -9.338 -4.715 2.878 1.00 80.50 88 ALA A O 1
ATOM 656 N N . MET A 1 89 ? -9.769 -5.860 4.753 1.00 79.88 89 MET A N 1
ATOM 657 C CA . MET A 1 89 ? -9.074 -7.077 4.295 1.00 79.88 89 MET A CA 1
ATOM 658 C C . MET A 1 89 ? -9.718 -7.662 3.032 1.00 79.88 89 MET A C 1
ATOM 660 O O . MET A 1 89 ? -9.020 -8.233 2.202 1.00 79.88 89 MET A O 1
ATOM 664 N N . SER A 1 90 ? -11.034 -7.489 2.864 1.00 78.38 90 SER A N 1
ATOM 665 C CA . SER A 1 90 ? -11.751 -7.914 1.653 1.00 78.38 90 SER A CA 1
ATOM 666 C C . SER A 1 90 ? -11.470 -7.028 0.432 1.00 78.38 90 SER A C 1
ATOM 668 O O . SER A 1 90 ? -11.659 -7.465 -0.697 1.00 78.38 90 SER A O 1
ATOM 670 N N . GLU A 1 91 ? -10.972 -5.809 0.655 1.00 76.56 91 GLU A N 1
ATOM 671 C CA . GLU A 1 91 ? -10.626 -4.826 -0.379 1.00 76.56 91 GLU A CA 1
ATOM 672 C C . GLU A 1 91 ? -9.140 -4.939 -0.791 1.00 76.56 91 GLU A C 1
ATOM 674 O O . GLU A 1 91 ? -8.664 -4.194 -1.644 1.00 76.56 91 GLU A O 1
ATOM 679 N N . VAL A 1 92 ? -8.368 -5.868 -0.206 1.00 80.06 92 VAL A N 1
ATOM 680 C CA . VAL A 1 92 ? -6.918 -5.999 -0.458 1.00 80.06 92 VAL A CA 1
ATOM 681 C C . VAL A 1 92 ? -6.588 -6.333 -1.914 1.00 80.06 92 VAL A C 1
ATOM 683 O O . VAL A 1 92 ? -5.565 -5.888 -2.439 1.00 80.06 92 VAL A O 1
ATOM 686 N N . ASP A 1 93 ? -7.484 -7.045 -2.594 1.00 71.31 93 ASP A N 1
ATOM 687 C CA . ASP A 1 93 ? -7.351 -7.370 -4.013 1.00 71.31 93 ASP A CA 1
ATOM 688 C C . ASP A 1 93 ? -7.393 -6.111 -4.899 1.00 71.31 93 ASP A C 1
ATOM 690 O O . ASP A 1 93 ? -6.893 -6.127 -6.022 1.00 71.31 93 ASP A O 1
ATOM 694 N N . GLU A 1 94 ? -7.897 -4.976 -4.399 1.00 72.88 94 GLU A N 1
ATOM 695 C CA . GLU A 1 94 ? -7.867 -3.697 -5.120 1.00 72.88 94 GLU A CA 1
ATOM 696 C C . GLU A 1 94 ? -6.450 -3.097 -5.204 1.00 72.88 94 GLU A C 1
ATOM 698 O O . GLU A 1 94 ? -6.122 -2.371 -6.160 1.00 72.88 94 GLU A O 1
ATOM 703 N N . LEU A 1 95 ? -5.578 -3.421 -4.235 1.00 69.81 95 LEU A N 1
ATOM 704 C CA . LEU A 1 95 ? -4.157 -3.055 -4.264 1.00 69.81 95 LEU A CA 1
ATOM 705 C C . LEU A 1 95 ? -3.387 -3.867 -5.302 1.00 69.81 95 LEU A C 1
ATOM 707 O O . LEU A 1 95 ? -2.433 -3.350 -5.894 1.00 69.81 95 LEU A O 1
ATOM 711 N N . ALA A 1 96 ? -3.821 -5.100 -5.575 1.00 63.44 96 ALA A N 1
ATOM 712 C CA . ALA A 1 96 ? -3.312 -5.858 -6.699 1.00 63.44 96 ALA A CA 1
ATOM 713 C C . ALA A 1 96 ? -3.731 -5.135 -7.984 1.00 63.44 96 ALA A C 1
ATOM 715 O O . ALA A 1 96 ? -4.884 -5.131 -8.404 1.00 63.44 96 ALA A O 1
ATOM 716 N N . VAL A 1 97 ? -2.798 -4.425 -8.616 1.00 55.41 97 VAL A N 1
ATOM 717 C CA . VAL A 1 97 ? -3.003 -3.982 -9.994 1.00 55.41 97 VAL A CA 1
ATOM 718 C C . VAL A 1 97 ? -3.075 -5.260 -10.827 1.00 55.41 97 VAL A C 1
ATOM 720 O O . VAL A 1 97 ? -2.054 -5.945 -10.910 1.00 55.41 97 VAL A O 1
ATOM 723 N N . PRO A 1 98 ? -4.210 -5.608 -11.468 1.00 48.28 98 PRO A N 1
ATOM 724 C CA . PRO A 1 98 ? -4.117 -6.551 -12.562 1.00 48.28 98 PRO A CA 1
ATOM 725 C C . PRO A 1 98 ? -3.194 -5.882 -13.575 1.00 48.28 98 PRO A C 1
ATOM 727 O O . PRO A 1 98 ? -3.498 -4.791 -14.071 1.00 48.28 98 PRO A O 1
ATOM 730 N N . ALA A 1 99 ? -2.030 -6.490 -13.832 1.00 39.91 99 ALA A N 1
ATOM 731 C CA . ALA A 1 99 ? -1.279 -6.196 -15.039 1.00 39.91 99 ALA A CA 1
ATOM 732 C C . ALA A 1 99 ? -2.313 -6.265 -16.158 1.00 39.91 99 ALA A C 1
ATOM 734 O O . ALA A 1 99 ? -2.933 -7.313 -16.344 1.00 39.91 99 ALA A O 1
ATOM 735 N N . ALA A 1 100 ? -2.619 -5.121 -16.773 1.00 36.41 100 ALA A N 1
ATOM 736 C CA . ALA A 1 100 ? -3.687 -5.064 -17.750 1.00 36.41 100 ALA A CA 1
ATOM 737 C C . ALA A 1 100 ? -3.439 -6.193 -18.758 1.00 36.41 100 ALA A C 1
ATOM 739 O O . ALA A 1 100 ? -2.349 -6.221 -19.342 1.00 36.41 100 ALA A O 1
ATOM 740 N N . PRO A 1 101 ? -4.385 -7.119 -19.004 1.00 34.78 101 PRO A N 1
ATOM 741 C CA . PRO A 1 101 ? -4.342 -7.793 -20.277 1.00 34.78 101 PRO A CA 1
ATOM 742 C C . PRO A 1 101 ? -4.510 -6.664 -21.289 1.00 34.78 101 PRO A C 1
ATOM 744 O O . PRO A 1 101 ? -5.535 -5.979 -21.331 1.00 34.78 101 PRO A O 1
ATOM 747 N N . ALA A 1 102 ? -3.458 -6.392 -22.053 1.00 45.56 102 ALA A N 1
ATOM 748 C CA . ALA A 1 102 ? -3.584 -5.589 -23.245 1.00 45.56 102 ALA A CA 1
ATOM 749 C C . ALA A 1 102 ? -4.605 -6.301 -24.136 1.00 45.56 102 ALA A C 1
ATOM 751 O O . ALA A 1 102 ? -4.230 -7.243 -24.824 1.00 45.56 102 ALA A O 1
ATOM 752 N N . SER A 1 103 ? -5.888 -5.929 -24.061 1.00 41.00 103 SER A N 1
ATOM 753 C CA . SER A 1 103 ? -6.867 -5.967 -25.154 1.00 41.00 103 SER A CA 1
ATOM 754 C C . SER A 1 103 ? -8.311 -5.774 -24.678 1.00 41.00 103 SER A C 1
ATOM 756 O O . SER A 1 103 ? -8.893 -6.636 -24.037 1.00 41.00 103 SER A O 1
ATOM 758 N N . LYS A 1 104 ? -8.884 -4.683 -25.199 1.00 44.81 104 LYS A N 1
ATOM 759 C CA . LYS A 1 104 ? -10.241 -4.531 -25.748 1.00 44.81 104 LYS A CA 1
ATOM 760 C C . LYS A 1 104 ? -11.472 -4.573 -24.824 1.00 44.81 104 LYS A C 1
ATOM 762 O O . LYS A 1 104 ? -11.808 -5.571 -24.211 1.00 44.81 104 LYS A O 1
ATOM 767 N N . ALA A 1 105 ? -12.249 -3.506 -25.040 1.00 47.16 105 ALA A N 1
ATOM 768 C CA . ALA A 1 105 ? -13.707 -3.417 -25.020 1.00 47.16 105 ALA A CA 1
ATOM 769 C C . ALA A 1 105 ? -14.393 -3.212 -23.663 1.00 47.16 105 ALA A C 1
ATOM 771 O O . ALA A 1 105 ? -14.787 -4.157 -22.996 1.00 47.16 105 ALA A O 1
ATOM 772 N N . TRP A 1 106 ? -14.712 -1.946 -23.373 1.00 34.50 106 TRP A N 1
ATOM 773 C CA . TRP A 1 106 ? -16.024 -1.604 -22.820 1.00 34.50 106 TRP A CA 1
ATOM 774 C C . TRP A 1 106 ? -16.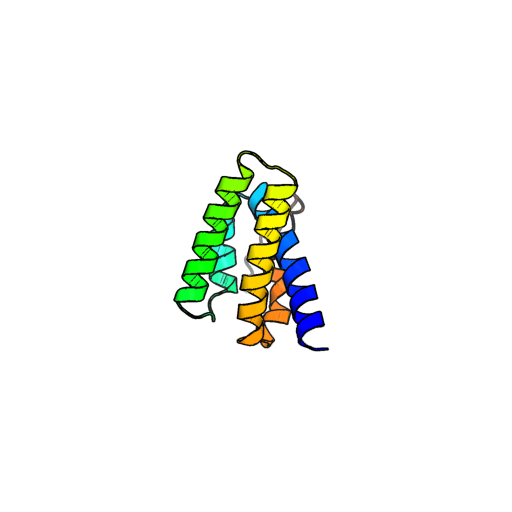465 -0.207 -23.283 1.00 34.50 106 TRP A C 1
ATOM 776 O O . TRP A 1 106 ? -16.624 0.730 -22.510 1.00 34.50 106 TRP A O 1
ATOM 786 N N . ASN A 1 107 ? -16.664 -0.072 -24.598 1.00 47.44 107 ASN A N 1
ATOM 787 C CA . ASN A 1 107 ? -17.701 0.825 -25.095 1.00 47.44 107 ASN A CA 1
ATOM 788 C C . ASN A 1 107 ? -19.043 0.159 -24.762 1.00 47.44 107 ASN A C 1
ATOM 790 O O . ASN A 1 107 ? -19.526 -0.660 -25.537 1.00 47.44 107 ASN A O 1
ATOM 794 N N . GLN A 1 108 ? -19.635 0.489 -23.620 1.00 45.97 108 GLN A N 1
ATOM 795 C CA . GLN A 1 108 ? -21.086 0.427 -23.472 1.00 45.97 108 GLN A CA 1
ATOM 796 C C . GLN A 1 108 ? -21.564 1.731 -22.848 1.00 45.97 108 GLN A C 1
ATOM 798 O O . GLN A 1 108 ? -21.726 1.852 -21.637 1.00 45.97 108 GLN A O 1
ATOM 803 N N . HIS A 1 109 ? -21.828 2.709 -23.710 1.00 39.28 109 HIS A N 1
ATOM 804 C CA . HIS A 1 109 ? -22.937 3.608 -23.447 1.00 39.28 109 HIS A CA 1
ATOM 805 C C . HIS A 1 109 ? -24.216 2.802 -23.674 1.00 39.28 109 HIS A C 1
ATOM 807 O O . HIS A 1 109 ? -24.603 2.543 -24.811 1.00 39.28 109 HIS A O 1
ATOM 813 N N . ASN A 1 110 ? -24.853 2.375 -22.586 1.00 44.03 110 ASN A N 1
ATOM 814 C CA . ASN A 1 110 ? -26.261 2.024 -22.631 1.00 44.03 110 ASN A CA 1
ATOM 815 C C . ASN A 1 110 ? -27.064 3.323 -22.673 1.00 44.03 110 ASN A C 1
ATOM 817 O O . ASN A 1 110 ? -27.076 4.094 -21.715 1.00 44.03 110 ASN A O 1
ATOM 821 N N . THR A 1 111 ? -27.791 3.539 -23.761 1.00 43.97 111 THR A N 1
ATOM 822 C CA . THR A 1 111 ? -29.096 4.192 -23.668 1.00 43.97 111 THR A CA 1
ATOM 823 C C . THR A 1 111 ? -30.001 3.564 -24.715 1.00 43.97 111 THR A C 1
ATOM 825 O O . THR A 1 111 ? -29.983 3.913 -25.889 1.00 43.97 111 THR A O 1
ATOM 828 N N . ALA A 1 112 ? -30.761 2.563 -24.276 1.00 40.78 112 ALA A N 1
ATOM 829 C CA . ALA A 1 112 ? -31.948 2.120 -24.982 1.00 40.78 112 ALA A CA 1
ATOM 830 C C . ALA A 1 112 ? -33.023 3.206 -24.855 1.00 40.78 112 ALA A C 1
ATOM 832 O O . ALA A 1 112 ? -33.203 3.725 -23.753 1.00 40.78 112 ALA A O 1
ATOM 833 N N . SER A 1 113 ? -33.756 3.502 -25.934 1.00 47.06 113 SER A N 1
ATOM 834 C CA . SER A 1 113 ? -35.219 3.678 -25.915 1.00 47.06 113 SER A CA 1
ATOM 835 C C . SER A 1 113 ? -35.787 3.991 -27.306 1.00 47.06 113 SER A C 1
ATOM 837 O O . SER A 1 113 ? -35.553 5.075 -27.827 1.00 47.06 113 SER A O 1
ATOM 839 N N . ARG A 1 114 ? -36.631 3.052 -27.759 1.00 43.91 114 ARG A N 1
ATOM 840 C CA . ARG A 1 114 ? -37.744 3.133 -28.726 1.00 43.91 114 ARG A CA 1
ATOM 841 C C . ARG A 1 114 ? -37.478 3.276 -30.221 1.00 43.91 114 ARG A C 1
ATOM 843 O O . ARG A 1 114 ? -36.921 4.300 -30.654 1.00 43.91 114 ARG A O 1
#

Solvent-accessible surface area (backbone atoms only — not comparable to full-atom values): 6616 Å² total; per-residue (Å²): 112,68,69,60,53,45,46,50,53,17,40,56,47,15,47,42,38,50,54,40,32,72,73,62,36,42,74,66,42,46,59,52,51,52,59,73,38,63,84,50,55,72,66,56,40,50,51,54,51,50,49,41,51,55,42,40,60,49,51,76,66,70,42,76,65,54,52,52,54,45,18,52,55,39,16,52,55,46,32,58,48,36,75,77,37,62,75,54,63,79,51,46,66,71,60,46,66,74,75,71,75,90,72,87,85,81,90,70,85,83,76,88,81,136

pLDDT: mean 78.04, std 16.26, range [34.5, 92.56]

Nearest PDB structures (foldseek):
  3l3o-assembly1_M  TM=6.333E-01  e=2.571E+00  Staphylococcus aureus subsp. aureus Mu50
  3t49-assembly1_A  TM=5.939E-01  e=2.705E+00  Staphylococcus aureus subsp. aureus Mu50
  2qff-assembly1_A  TM=5.170E-01  e=1.629E+00  Staphylococcus aureus subsp. aureus MRSA252
  4h6i-assembly1_A  TM=6.305E-01  e=9.128E+00  Staphylococcus aureus subsp. aureus Mu50

Mean predicted aligned error: 9.34 Å